Protein AF-A0A8T6X8R3-F1 (afdb_monomer_lite)

pLDDT: mean 82.08, std 11.15, range [53.31, 98.0]

Foldseek 3Di:
DDDDPPPDDDDDDDDDPDDDDDADDVGFDFPDWDADPVRDIDTHGDPPD

Radius of gyration: 16.04 Å; chains: 1; bounding box: 35×34×32 Å

Secondary structure (DSSP, 8-state):
----TT----------S-------TTS---SEEEE-TT--EEEE-----

Structure (mmCIF, N/CA/C/O backbone):
data_AF-A0A8T6X8R3-F1
#
_entry.id   AF-A0A8T6X8R3-F1
#
loop_
_atom_site.group_PDB
_atom_site.id
_atom_site.type_symbol
_atom_site.label_atom_id
_atom_site.label_alt_id
_atom_site.label_comp_id
_atom_site.label_asym_id
_atom_site.label_entity_id
_atom_site.label_seq_id
_atom_site.pdbx_PDB_ins_code
_atom_site.Cartn_x
_atom_site.Cartn_y
_atom_site.Cartn_z
_atom_site.occupancy
_atom_site.B_iso_or_equiv
_atom_site.auth_seq_id
_atom_site.auth_comp_id
_atom_site.auth_asym_id
_atom_site.auth_atom_id
_atom_site.pdbx_PDB_model_num
ATOM 1 N N . MET A 1 1 ? -17.013 -26.628 -5.316 1.00 53.31 1 MET A N 1
ATOM 2 C CA . MET A 1 1 ? -17.287 -25.312 -5.938 1.00 53.31 1 MET A CA 1
ATOM 3 C C . MET A 1 1 ? -16.094 -25.040 -6.817 1.00 53.31 1 MET A C 1
ATOM 5 O O . MET A 1 1 ? -15.033 -24.643 -6.346 1.00 53.31 1 MET A O 1
ATOM 9 N N . ASP A 1 2 ? -16.243 -25.463 -8.058 1.00 55.72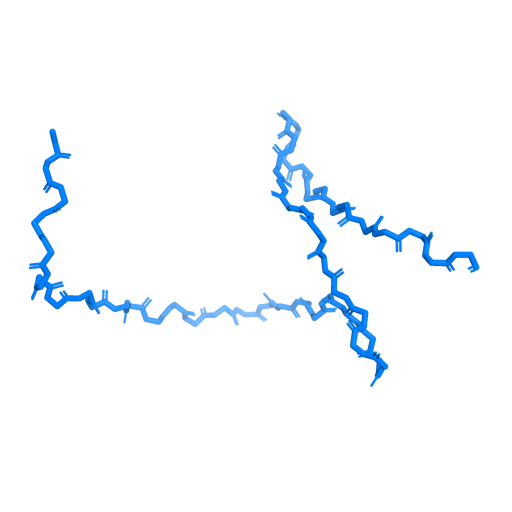 2 ASP A N 1
ATOM 10 C CA . ASP A 1 2 ? -15.153 -26.011 -8.845 1.00 55.72 2 ASP A CA 1
ATOM 11 C C . ASP A 1 2 ? -14.611 -24.887 -9.727 1.00 55.72 2 ASP A C 1
ATOM 13 O O . ASP A 1 2 ? -15.346 -24.266 -10.494 1.00 55.72 2 ASP A O 1
ATOM 17 N N . LYS A 1 3 ? -13.337 -24.531 -9.544 1.00 59.28 3 LYS A N 1
ATOM 18 C CA . LYS A 1 3 ? -12.667 -23.568 -10.423 1.00 59.28 3 LYS A CA 1
ATOM 19 C C . LYS A 1 3 ? -12.263 -24.309 -11.692 1.00 59.28 3 LYS A C 1
ATOM 21 O O . LYS A 1 3 ? -11.152 -24.817 -11.766 1.00 59.28 3 LYS A O 1
ATOM 26 N N . GLU A 1 4 ? -13.170 -24.375 -12.659 1.00 73.75 4 GLU A N 1
ATOM 27 C CA . GLU A 1 4 ? -12.892 -24.866 -14.013 1.00 73.75 4 GLU A CA 1
ATOM 28 C C . GLU A 1 4 ? -11.818 -23.976 -14.675 1.00 73.75 4 GLU A C 1
ATOM 30 O O . GLU A 1 4 ? -12.086 -22.797 -14.957 1.00 73.75 4 GLU A O 1
ATOM 35 N N . PRO A 1 5 ? -10.590 -24.476 -14.904 1.00 68.06 5 PRO A N 1
ATOM 36 C CA . PRO A 1 5 ? -9.533 -23.696 -15.536 1.00 68.06 5 PRO A CA 1
ATOM 37 C C . PRO A 1 5 ? -9.938 -23.361 -16.978 1.00 68.06 5 PRO A C 1
ATOM 39 O O . PRO A 1 5 ? -10.172 -24.256 -17.782 1.00 68.06 5 PRO A O 1
ATOM 42 N N . GLY A 1 6 ? -10.030 -22.071 -17.314 1.00 72.44 6 GLY A N 1
ATOM 43 C CA . GLY A 1 6 ? -10.314 -21.609 -18.683 1.00 72.44 6 GLY A CA 1
ATOM 44 C C . GLY A 1 6 ? -11.627 -20.848 -18.875 1.00 72.44 6 GLY A C 1
ATOM 45 O O . GLY A 1 6 ? -11.870 -20.321 -19.960 1.00 72.44 6 GLY A O 1
ATOM 46 N N . ARG A 1 7 ? -12.464 -20.703 -17.840 1.00 81.50 7 ARG A N 1
ATOM 47 C CA . ARG A 1 7 ? -13.584 -19.752 -17.893 1.00 81.50 7 ARG A CA 1
ATOM 48 C C . ARG A 1 7 ? -13.046 -18.318 -17.879 1.00 81.50 7 ARG A C 1
ATOM 50 O O . ARG A 1 7 ? -12.308 -17.943 -16.971 1.00 81.50 7 ARG A O 1
ATOM 57 N N . SER A 1 8 ? -13.437 -17.517 -18.874 1.00 80.56 8 SER A N 1
ATOM 58 C CA . SER A 1 8 ? -13.042 -16.107 -18.958 1.00 80.56 8 SER A CA 1
ATOM 59 C C . SER A 1 8 ? -13.470 -15.363 -17.694 1.00 80.56 8 SER A C 1
ATOM 61 O O . SER A 1 8 ? -14.658 -15.313 -17.366 1.00 80.56 8 SER A O 1
ATOM 63 N N . MET A 1 9 ? -12.500 -14.791 -16.981 1.00 78.50 9 MET A N 1
ATOM 64 C CA . MET A 1 9 ? -12.769 -13.906 -15.856 1.00 78.50 9 MET A CA 1
ATOM 65 C C . MET A 1 9 ? -13.051 -12.516 -16.410 1.00 78.50 9 MET A C 1
ATOM 67 O O . MET A 1 9 ? -12.150 -11.831 -16.887 1.00 78.50 9 MET A O 1
ATOM 71 N N . VAL A 1 10 ? -14.319 -12.120 -16.380 1.00 84.44 10 VAL A N 1
ATOM 72 C CA . VAL A 1 10 ? -14.707 -10.740 -16.662 1.00 84.44 10 VAL A CA 1
ATOM 73 C C . VAL A 1 10 ? -14.483 -9.947 -15.380 1.00 84.44 10 VAL A C 1
ATOM 75 O O . VAL A 1 10 ? -15.149 -10.200 -14.378 1.00 84.44 10 VAL A O 1
ATOM 78 N N . ILE A 1 11 ? -13.516 -9.031 -15.400 1.00 81.88 11 ILE A N 1
ATOM 79 C CA . ILE A 1 11 ? -13.348 -8.034 -14.341 1.00 81.88 11 ILE A CA 1
ATOM 80 C C . ILE A 1 11 ? -14.274 -6.869 -14.675 1.00 81.88 11 ILE A C 1
ATOM 82 O O . ILE A 1 11 ? -14.122 -6.269 -15.737 1.00 81.88 11 ILE A O 1
ATOM 86 N N . ASP A 1 12 ? -15.224 -6.571 -13.790 1.00 85.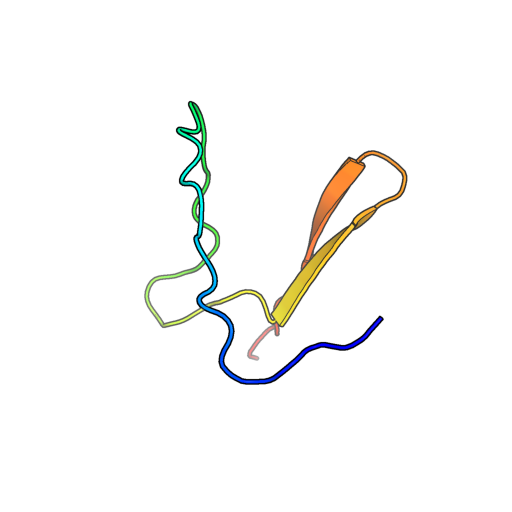38 12 ASP A N 1
ATOM 87 C CA . ASP A 1 12 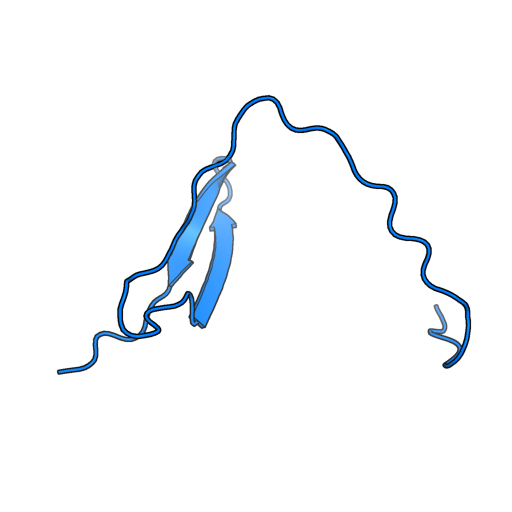? -16.066 -5.376 -13.883 1.00 85.38 12 ASP A CA 1
ATOM 88 C C . ASP A 1 12 ? -15.350 -4.201 -13.188 1.00 85.38 12 ASP A C 1
ATOM 90 O O . ASP A 1 12 ? -15.163 -4.244 -11.965 1.00 85.38 12 ASP A O 1
ATOM 94 N N . PRO A 1 13 ? -14.857 -3.188 -13.924 1.00 82.81 13 PRO A N 1
ATOM 95 C CA . PRO A 1 13 ? -14.149 -2.071 -13.321 1.00 82.81 13 PRO A CA 1
ATOM 96 C C . PRO A 1 13 ? -15.137 -1.144 -12.609 1.00 82.81 13 PRO A C 1
ATOM 98 O O . PRO A 1 13 ? -15.922 -0.436 -13.236 1.00 82.81 13 PRO A O 1
ATOM 101 N N . VAL A 1 14 ? -15.052 -1.083 -11.283 1.00 86.00 14 VAL A N 1
ATOM 102 C CA . VAL A 1 14 ? -15.775 -0.076 -10.499 1.00 86.00 14 VAL A CA 1
ATOM 103 C C . VAL A 1 14 ? -14.992 1.237 -10.516 1.00 86.00 14 VAL A C 1
ATOM 105 O O . VAL A 1 14 ? -13.812 1.272 -10.165 1.00 86.00 14 VAL A O 1
ATOM 108 N N . VAL A 1 15 ? -15.654 2.338 -10.883 1.00 83.25 15 VAL A N 1
ATOM 109 C CA . VAL A 1 15 ? -15.080 3.685 -10.755 1.00 83.25 15 VAL A CA 1
ATOM 110 C C . VAL A 1 15 ? -15.093 4.090 -9.282 1.00 83.25 15 VAL A C 1
ATOM 112 O O . VAL A 1 15 ? -16.147 4.317 -8.688 1.00 83.25 15 VAL A O 1
ATOM 115 N N . VAL A 1 16 ? -13.907 4.193 -8.688 1.00 83.94 16 VAL A N 1
ATOM 116 C CA . VAL A 1 16 ? -13.721 4.650 -7.307 1.00 83.94 16 VAL A CA 1
ATOM 117 C C . VAL A 1 16 ? -13.413 6.145 -7.275 1.00 83.94 16 VAL A C 1
ATOM 119 O O . VAL A 1 16 ? -12.528 6.627 -7.974 1.00 83.94 16 VAL A O 1
ATOM 122 N N . HIS A 1 17 ? -14.144 6.883 -6.437 1.00 84.06 17 HIS A N 1
ATOM 123 C CA . HIS A 1 17 ? -13.969 8.333 -6.264 1.00 84.06 17 HIS A CA 1
ATOM 124 C C . HIS A 1 17 ? -12.709 8.688 -5.463 1.00 84.06 17 HIS A C 1
ATOM 126 O O . HIS A 1 17 ? -12.271 9.836 -5.452 1.00 84.06 17 HIS A O 1
ATOM 132 N N . SER A 1 18 ? -12.140 7.724 -4.740 1.00 84.56 18 SER A N 1
ATOM 133 C CA . SER A 1 18 ? -10.950 7.920 -3.920 1.00 84.56 18 SER A CA 1
ATOM 134 C C . SER A 1 18 ? -10.144 6.631 -3.868 1.00 84.56 18 SER A C 1
ATOM 136 O O . SER A 1 18 ? -10.688 5.554 -3.630 1.00 84.56 18 SER A O 1
ATOM 138 N N . SER A 1 19 ? -8.842 6.754 -4.097 1.00 85.00 19 SER A N 1
ATOM 139 C CA . SER A 1 19 ? -7.879 5.661 -4.034 1.00 85.00 19 SER A CA 1
ATOM 140 C C . SER A 1 19 ? -6.557 6.192 -3.504 1.00 85.00 19 SER A C 1
ATOM 142 O O . SER A 1 19 ? -6.165 7.313 -3.833 1.00 85.00 19 SER A O 1
ATOM 144 N N . THR A 1 20 ? -5.842 5.367 -2.753 1.00 86.31 20 THR A N 1
ATOM 145 C CA . THR A 1 20 ? -4.492 5.677 -2.283 1.00 86.31 20 THR A CA 1
ATOM 146 C C . THR A 1 20 ? -3.537 4.624 -2.818 1.00 86.31 20 THR A C 1
ATOM 148 O O . THR A 1 20 ? -3.809 3.429 -2.728 1.00 86.31 20 THR A O 1
ATOM 151 N N . PHE A 1 21 ? -2.419 5.070 -3.386 1.00 86.31 21 PHE A N 1
ATOM 152 C CA . PHE A 1 21 ? -1.336 4.181 -3.788 1.00 86.31 21 PHE A CA 1
ATOM 153 C C . PHE A 1 21 ? -0.483 3.828 -2.567 1.00 86.31 21 PHE A C 1
ATOM 155 O O . PHE A 1 21 ? -0.057 4.721 -1.835 1.00 86.31 21 PHE A O 1
ATOM 162 N N . VAL A 1 22 ? -0.233 2.533 -2.360 1.00 84.19 22 VAL A N 1
ATOM 163 C CA . VAL A 1 22 ? 0.639 2.033 -1.292 1.00 84.19 22 VAL A CA 1
ATOM 164 C C . VAL A 1 22 ? 1.843 1.347 -1.923 1.00 84.19 22 VAL A C 1
ATOM 166 O O . VAL A 1 22 ? 1.730 0.246 -2.459 1.00 84.19 22 VAL A O 1
ATOM 169 N N . GLY A 1 23 ? 2.988 2.018 -1.851 1.00 85.38 23 GLY A N 1
ATOM 170 C CA . GLY A 1 23 ? 4.265 1.557 -2.379 1.00 85.38 23 GLY A CA 1
ATOM 171 C C . GLY A 1 23 ? 5.279 2.697 -2.458 1.00 85.38 23 GLY A C 1
ATOM 172 O O . GLY A 1 23 ? 4.973 3.830 -2.078 1.00 85.38 23 GLY A O 1
ATOM 173 N N . GLY A 1 24 ? 6.478 2.393 -2.949 1.00 83.00 24 GLY A N 1
ATOM 174 C CA . GLY A 1 24 ? 7.575 3.350 -3.095 1.00 83.00 24 GLY A CA 1
ATOM 1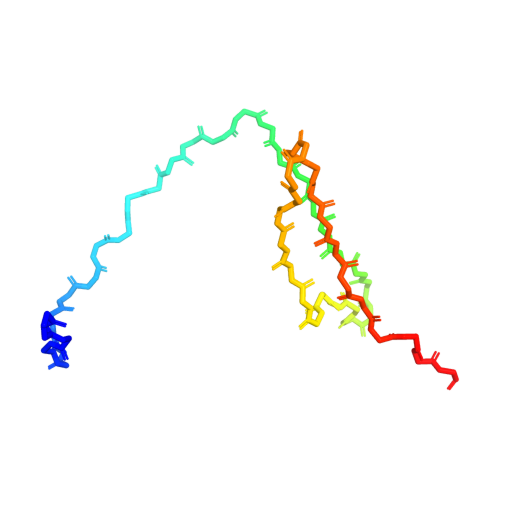75 C C . GLY A 1 24 ? 8.208 3.351 -4.488 1.00 83.00 24 GLY A C 1
ATOM 176 O O . GLY A 1 24 ? 7.752 2.677 -5.411 1.00 83.00 24 GLY A O 1
ATOM 177 N N . VAL A 1 25 ? 9.252 4.165 -4.648 1.00 82.81 25 VAL A N 1
ATOM 178 C CA . VAL A 1 25 ? 9.954 4.374 -5.928 1.00 82.81 25 VAL A CA 1
ATOM 179 C C . VAL A 1 25 ? 10.859 3.192 -6.288 1.00 82.81 25 VAL A C 1
ATOM 181 O O . VAL A 1 25 ? 11.099 2.942 -7.468 1.00 82.81 25 VAL A O 1
ATOM 184 N N . TYR A 1 26 ? 11.346 2.447 -5.296 1.00 83.12 26 TYR A N 1
ATOM 185 C CA . TYR A 1 26 ? 12.364 1.410 -5.458 1.00 83.12 26 TYR A CA 1
ATOM 186 C C . TYR A 1 26 ? 11.788 -0.010 -5.377 1.00 83.12 26 TYR A C 1
ATOM 188 O O . TYR A 1 26 ? 12.514 -0.968 -5.121 1.00 83.12 26 TYR A O 1
ATOM 196 N N . GLY A 1 27 ? 10.487 -0.161 -5.647 1.00 73.75 27 GLY A N 1
ATOM 197 C CA . GLY A 1 27 ? 9.806 -1.457 -5.654 1.00 73.75 27 GLY A CA 1
ATOM 198 C C . GLY A 1 27 ? 9.298 -1.896 -4.282 1.00 73.75 27 GLY A C 1
ATOM 199 O O . GLY A 1 27 ? 8.987 -3.072 -4.092 1.00 73.75 27 GLY A O 1
ATOM 200 N N . GLU A 1 28 ? 9.190 -0.974 -3.326 1.00 84.69 28 GLU A N 1
ATOM 201 C CA . GLU A 1 28 ? 8.556 -1.240 -2.043 1.00 84.69 28 GLU A CA 1
ATOM 202 C C . GLU A 1 28 ? 7.071 -1.545 -2.265 1.00 84.69 28 GLU A C 1
ATOM 204 O O . GLU A 1 28 ? 6.320 -0.718 -2.786 1.00 84.69 28 GLU A O 1
ATOM 209 N N . GLY A 1 29 ? 6.651 -2.742 -1.863 1.00 84.50 29 GLY A N 1
ATOM 210 C CA . GLY A 1 29 ? 5.281 -3.219 -2.003 1.00 84.50 29 GLY A CA 1
ATOM 211 C C . GLY A 1 29 ? 4.809 -3.955 -0.755 1.00 84.50 29 GLY A C 1
ATOM 212 O O . GLY A 1 29 ? 5.606 -4.393 0.076 1.00 84.50 29 GLY A O 1
ATOM 213 N N . ALA A 1 30 ? 3.492 -4.093 -0.623 1.00 87.25 30 ALA A N 1
ATOM 214 C CA . ALA A 1 30 ? 2.900 -4.867 0.459 1.00 87.25 30 ALA A CA 1
ATOM 215 C C . ALA A 1 30 ? 3.216 -6.364 0.303 1.00 87.25 30 ALA A C 1
ATOM 217 O O . ALA A 1 30 ? 3.062 -6.935 -0.776 1.00 87.25 30 ALA A O 1
ATOM 218 N N . MET A 1 31 ? 3.605 -7.007 1.405 1.00 88.69 31 MET A N 1
ATOM 219 C CA . MET A 1 31 ? 3.767 -8.464 1.505 1.00 88.69 31 MET A CA 1
ATOM 220 C C . MET A 1 31 ? 2.504 -9.153 2.023 1.00 88.69 31 MET A C 1
ATOM 222 O O . MET A 1 31 ? 2.303 -10.343 1.793 1.00 88.69 31 MET A O 1
ATOM 226 N N . GLY A 1 32 ? 1.633 -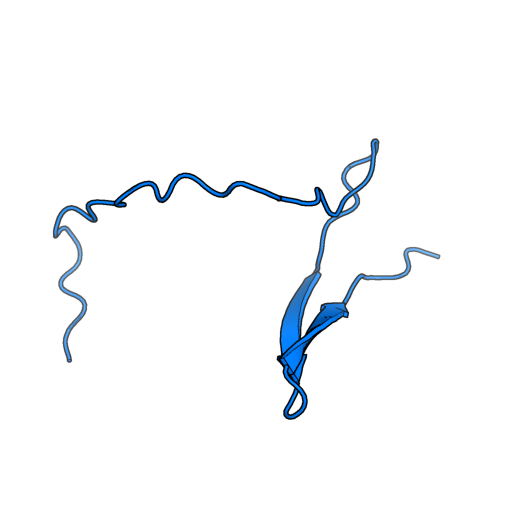8.399 2.690 1.00 89.75 32 GLY A N 1
ATOM 227 C CA . GLY A 1 32 ? 0.314 -8.850 3.105 1.00 89.75 32 GLY A CA 1
ATOM 228 C C . GLY A 1 32 ? -0.645 -7.675 3.236 1.00 89.75 32 GLY A C 1
ATOM 229 O O . GLY A 1 32 ? -0.246 -6.573 3.611 1.00 89.75 32 GLY A O 1
ATOM 230 N N . VAL A 1 33 ? -1.916 -7.919 2.930 1.00 92.38 33 VAL A N 1
ATOM 231 C CA . VAL A 1 33 ? -3.004 -6.951 3.086 1.00 92.38 33 VAL A CA 1
ATOM 232 C C . VAL A 1 33 ? -4.216 -7.654 3.684 1.00 92.38 33 VAL A C 1
ATOM 234 O O . VAL A 1 33 ? -4.529 -8.787 3.316 1.00 92.38 33 VAL A O 1
ATOM 237 N N . GLY A 1 34 ? -4.886 -6.994 4.622 1.00 94.25 34 GLY A N 1
ATOM 238 C CA . GLY A 1 34 ? -6.089 -7.506 5.263 1.00 94.25 34 GLY A CA 1
ATOM 239 C C . GLY A 1 34 ? -6.921 -6.390 5.876 1.00 94.25 34 GLY A C 1
ATOM 240 O O . GLY A 1 34 ? -6.495 -5.239 5.937 1.00 94.25 34 GLY A O 1
ATOM 241 N N . VAL A 1 35 ? -8.116 -6.749 6.329 1.00 96.00 35 VAL A N 1
ATOM 242 C CA . VAL A 1 35 ? -9.009 -5.856 7.069 1.00 96.00 35 VAL A CA 1
ATOM 243 C C . VAL A 1 35 ? -9.242 -6.480 8.438 1.00 96.00 35 VAL A C 1
ATOM 245 O O . VAL A 1 35 ? -9.503 -7.683 8.527 1.00 96.00 35 VAL A O 1
ATOM 248 N N . ASP A 1 36 ? -9.085 -5.697 9.502 1.00 95.62 36 ASP A N 1
ATOM 249 C CA . ASP A 1 36 ? -9.346 -6.172 10.859 1.00 95.62 36 ASP A CA 1
ATOM 250 C C . ASP A 1 36 ? -10.852 -6.173 11.194 1.00 95.62 36 ASP A C 1
ATOM 252 O O . ASP A 1 36 ? -11.713 -5.891 10.360 1.00 95.62 36 ASP A O 1
ATOM 256 N N . LYS A 1 37 ? -11.191 -6.526 12.437 1.00 97.44 37 LYS A N 1
ATOM 257 C CA . LYS A 1 37 ? -12.590 -6.608 12.890 1.00 97.44 37 LYS A CA 1
ATOM 258 C C . LYS A 1 37 ? -13.278 -5.246 12.997 1.00 97.44 37 LYS A C 1
ATOM 260 O O . LYS A 1 37 ? -14.503 -5.206 13.060 1.00 97.44 37 LYS A O 1
ATOM 265 N N . GLU A 1 38 ? -12.510 -4.165 13.058 1.00 98.00 38 GLU A N 1
ATOM 266 C CA . GLU A 1 38 ? -13.009 -2.793 13.155 1.00 98.00 38 GLU A CA 1
ATOM 267 C C . GLU A 1 38 ? -13.154 -2.147 11.769 1.00 98.00 38 GLU A C 1
ATOM 269 O O . GLU A 1 38 ? -13.712 -1.059 11.649 1.00 98.00 38 GLU A O 1
ATOM 274 N N . GLY A 1 39 ? -12.717 -2.836 10.710 1.00 95.75 39 GLY A N 1
ATOM 275 C CA . GLY A 1 39 ? -12.781 -2.343 9.339 1.00 95.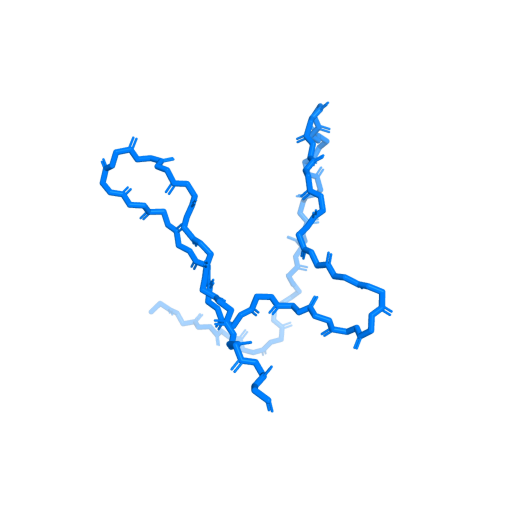75 39 GLY A CA 1
ATOM 276 C C . GLY A 1 39 ? -11.544 -1.554 8.915 1.00 95.75 39 GLY A C 1
ATOM 277 O O . GLY A 1 39 ? -11.560 -0.948 7.843 1.00 95.75 39 GLY A O 1
ATOM 278 N N . ASN A 1 40 ? -10.467 -1.564 9.707 1.00 94.00 40 ASN A N 1
ATOM 279 C CA . ASN A 1 40 ? -9.234 -0.877 9.338 1.00 94.00 40 ASN A CA 1
ATOM 280 C C . ASN A 1 40 ? -8.447 -1.702 8.315 1.00 94.00 40 ASN A C 1
ATOM 282 O O . ASN A 1 40 ? -8.289 -2.918 8.460 1.00 94.00 40 ASN A O 1
ATOM 286 N N . LEU A 1 41 ? -7.904 -1.026 7.301 1.00 91.31 41 LEU A N 1
ATOM 287 C CA . LEU A 1 41 ? -6.958 -1.621 6.361 1.00 91.31 41 LEU A CA 1
ATOM 288 C C . LEU A 1 41 ? -5.599 -1.804 7.049 1.00 91.31 41 LEU A C 1
ATOM 290 O O . LEU A 1 41 ? -4.962 -0.828 7.444 1.00 91.31 41 LEU A O 1
ATOM 294 N N . VAL A 1 42 ? -5.133 -3.048 7.143 1.00 92.75 42 VAL A N 1
ATOM 295 C CA . VAL A 1 42 ? -3.832 -3.408 7.715 1.00 92.75 42 VAL A CA 1
ATOM 296 C C . VAL A 1 42 ? -2.912 -3.890 6.600 1.00 92.75 42 VAL A C 1
ATOM 298 O O . VAL A 1 42 ? -3.267 -4.777 5.820 1.00 92.75 42 VAL A O 1
ATOM 301 N N . ILE A 1 43 ? -1.716 -3.306 6.532 1.00 89.81 43 ILE A N 1
ATOM 302 C CA . ILE A 1 43 ? -0.722 -3.595 5.497 1.00 89.81 43 ILE A CA 1
ATOM 303 C C . ILE A 1 43 ? 0.563 -4.059 6.172 1.00 89.81 43 ILE A C 1
ATOM 305 O O . ILE A 1 43 ? 1.140 -3.343 6.988 1.00 89.81 43 ILE A O 1
ATOM 309 N N . ALA A 1 44 ? 1.012 -5.260 5.820 1.00 88.62 44 ALA A N 1
ATOM 310 C CA . ALA A 1 44 ? 2.292 -5.803 6.243 1.00 88.62 44 ALA A CA 1
ATOM 311 C C . ALA A 1 44 ? 3.331 -5.575 5.141 1.00 88.62 44 ALA A C 1
ATOM 313 O O . ALA A 1 44 ? 3.106 -5.916 3.976 1.00 88.62 44 ALA A O 1
ATOM 314 N N . SER A 1 45 ? 4.483 -5.030 5.518 1.00 80.25 45 SER A N 1
ATOM 315 C CA . SER A 1 45 ? 5.648 -4.874 4.648 1.00 80.25 45 SER A CA 1
ATOM 316 C C . SER A 1 45 ? 6.863 -5.524 5.303 1.00 80.25 45 SER A C 1
ATOM 318 O O . SER A 1 45 ? 6.937 -5.617 6.529 1.00 80.25 45 SER A O 1
ATOM 320 N N . GLY A 1 46 ? 7.809 -5.992 4.492 1.00 71.81 46 GLY A N 1
ATOM 321 C CA . GLY A 1 46 ? 9.106 -6.426 4.993 1.00 71.81 46 GLY A CA 1
ATOM 322 C C . GLY A 1 46 ? 9.967 -5.200 5.273 1.00 71.81 46 GLY A C 1
ATOM 323 O O . GLY A 1 46 ? 10.264 -4.440 4.355 1.00 71.81 46 GLY A O 1
ATOM 324 N N . THR A 1 47 ? 10.385 -4.992 6.520 1.00 63.41 47 THR A N 1
ATOM 325 C CA . THR A 1 47 ? 11.452 -4.029 6.810 1.00 63.41 47 THR A CA 1
ATOM 326 C C . THR A 1 47 ? 12.758 -4.615 6.281 1.00 63.41 47 THR A C 1
ATOM 328 O O . THR A 1 47 ? 13.357 -5.471 6.930 1.00 63.41 47 THR A O 1
ATOM 331 N N . GLY A 1 48 ? 13.163 -4.208 5.077 1.00 61.09 48 GLY A N 1
ATOM 332 C CA . GLY A 1 48 ? 14.514 -4.453 4.581 1.00 61.09 48 GLY A CA 1
ATOM 333 C C . GLY A 1 48 ? 15.492 -3.643 5.425 1.00 61.09 48 GLY A C 1
ATOM 334 O O . GLY A 1 48 ? 15.490 -2.418 5.341 1.00 61.09 48 GLY A O 1
ATOM 335 N N . SER A 1 49 ? 16.235 -4.325 6.295 1.00 55.47 49 SER A N 1
ATOM 336 C CA . SER A 1 49 ? 17.350 -3.767 7.072 1.00 55.47 49 SER A CA 1
ATOM 337 C C . SER A 1 49 ? 18.581 -3.552 6.206 1.00 55.47 49 SER A C 1
ATOM 339 O O . SER A 1 49 ? 18.882 -4.500 5.443 1.00 55.47 49 SER A O 1
#

Sequence (49 aa):
MDKEPGRSMVIDPVVVHSSTFVGGVYGEGAMGVGVDKEGNLVIASGTGS